Protein AF-A0A0D6ZYB1-F1 (afdb_monomer_lite)

Foldseek 3Di:
DVVCVVVQWQFLDDPDGPDTDHVVLLVVVVVCCVPPVDDPVNSVCVVCVVPPVPDPDPHVSVSSNVVVVLVVLCVVLVVPDDVVDPVPQDPPSSPDPDPPQDDPPPNDDPPLVVDPVSVVSVVVN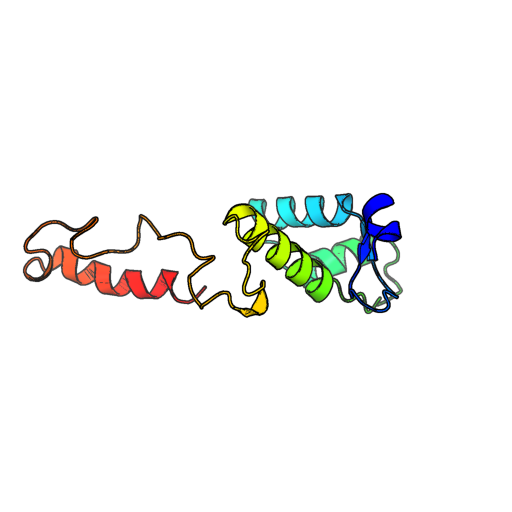VVVVVD

InterPro domains:
  IPR041457 CxC2-like cysteine cluster, KDZ transposase-associated [PF18803] (2-53)

Organism: NCBI:txid1128425

Sequence (131 aa):
FQQLLRAQLWPATSTQPSTAATFSLLHHFDILTSETSVSISGFHCALEQLTDNRLLSDIPLLRIVRQRQWVILCKRFGRRHIEAGLENIQPGELAVECIFCPQPSKNMPDGWEENAYMCAYNYVAECCIQL

Secondary structure (DSSP, 8-state):
-HHHHHTTEEES-SSS-S-EEEHHHHHHHHHHHHHH---HHHHHHHHHHHH-TT------HHHHHHHHHHHHHHHHTTGGG-TT-GGGPPTTTTPPPPSSS--TTTTS-TTGGG-HHHHTTHHHHHHHH--

Structure (mmCIF, N/CA/C/O backbone):
data_AF-A0A0D6ZYB1-F1
#
_entry.id   AF-A0A0D6ZYB1-F1
#
loop_
_atom_site.group_PDB
_atom_site.id
_atom_site.type_symbol
_atom_site.label_atom_id
_atom_site.label_alt_id
_atom_site.label_comp_id
_atom_site.label_asym_id
_atom_site.label_entity_id
_atom_site.label_seq_id
_atom_site.pdbx_PDB_ins_code
_atom_site.Cartn_x
_atom_site.Cartn_y
_atom_site.Cartn_z
_atom_site.occupancy
_atom_site.B_iso_or_equiv
_atom_site.auth_seq_id
_atom_site.auth_comp_id
_atom_site.auth_asym_id
_atom_site.auth_atom_id
_atom_site.pdbx_PDB_model_num
ATOM 1 N N . PHE A 1 1 ? 4.190 5.530 -20.090 1.00 77.00 1 PHE A N 1
ATOM 2 C CA . PHE A 1 1 ? 3.195 5.177 -19.048 1.00 77.00 1 PHE A CA 1
ATOM 3 C C . PHE A 1 1 ? 1.875 4.633 -19.617 1.00 77.00 1 PHE A C 1
ATOM 5 O O . PHE A 1 1 ? 1.516 3.514 -19.280 1.00 77.00 1 PHE A O 1
ATOM 12 N N . GLN A 1 2 ? 1.162 5.350 -20.502 1.00 85.56 2 GLN A N 1
ATOM 13 C CA . GLN A 1 2 ? -0.165 4.919 -20.997 1.00 85.56 2 GLN A CA 1
ATOM 14 C C . GLN A 1 2 ? -0.182 3.532 -21.670 1.00 85.56 2 GLN A C 1
ATOM 16 O O . GLN A 1 2 ? -1.115 2.764 -21.457 1.00 85.56 2 GLN A O 1
ATOM 21 N N . GLN A 1 3 ? 0.852 3.194 -22.448 1.00 90.75 3 GLN A N 1
ATOM 22 C CA . GLN A 1 3 ? 0.974 1.876 -23.086 1.00 90.75 3 GLN A CA 1
ATOM 23 C C . GLN A 1 3 ? 1.066 0.730 -22.062 1.00 90.75 3 GLN A C 1
ATOM 25 O O . GLN A 1 3 ? 0.429 -0.297 -22.257 1.00 90.75 3 GLN A O 1
ATOM 30 N N . LEU A 1 4 ? 1.775 0.928 -20.943 1.00 92.88 4 LEU A N 1
ATOM 31 C CA . LEU A 1 4 ? 1.895 -0.076 -19.878 1.00 92.88 4 LEU A CA 1
ATOM 32 C C . LEU A 1 4 ? 0.555 -0.321 -19.185 1.00 92.88 4 LEU A C 1
ATOM 34 O O . LEU A 1 4 ? 0.146 -1.467 -19.038 1.00 92.88 4 LEU A O 1
ATOM 38 N N . LEU A 1 5 ? -0.179 0.745 -18.849 1.00 91.75 5 LEU A N 1
ATOM 39 C CA . LEU A 1 5 ? -1.506 0.595 -18.248 1.00 91.75 5 LEU A CA 1
ATOM 40 C C . LEU A 1 5 ? -2.481 -0.139 -19.177 1.00 91.75 5 LEU A C 1
ATOM 42 O O . LEU A 1 5 ? -3.248 -0.978 -18.714 1.00 91.75 5 LEU A O 1
ATOM 46 N N . ARG A 1 6 ? -2.436 0.137 -20.489 1.00 94.00 6 ARG A N 1
ATOM 47 C CA . ARG A 1 6 ? -3.235 -0.604 -21.482 1.00 94.00 6 ARG A CA 1
ATOM 48 C C . ARG A 1 6 ? -2.856 -2.085 -21.532 1.00 94.00 6 ARG A C 1
ATOM 50 O O . ARG A 1 6 ? -3.735 -2.919 -21.705 1.00 94.00 6 ARG A O 1
ATOM 57 N N . ALA A 1 7 ? -1.581 -2.399 -21.325 1.00 95.50 7 ALA A N 1
ATOM 58 C CA . ALA A 1 7 ? -1.063 -3.761 -21.234 1.00 95.50 7 ALA A CA 1
ATOM 59 C C . ALA A 1 7 ? -1.236 -4.408 -19.842 1.00 95.50 7 ALA A C 1
ATOM 61 O O . ALA A 1 7 ? -0.635 -5.446 -19.588 1.00 95.50 7 ALA A O 1
ATOM 62 N N . GLN A 1 8 ? -2.028 -3.822 -18.933 1.00 95.62 8 GLN A N 1
ATOM 63 C CA . GLN A 1 8 ? -2.212 -4.326 -17.561 1.00 95.62 8 GLN A CA 1
ATOM 64 C C . GLN A 1 8 ? -0.893 -4.432 -16.772 1.00 95.62 8 GLN A C 1
ATOM 66 O O . GLN A 1 8 ? -0.695 -5.345 -15.963 1.00 95.62 8 GLN A O 1
ATOM 71 N N . LEU A 1 9 ? -0.006 -3.454 -16.971 1.00 94.81 9 LEU A N 1
ATOM 72 C CA . LEU A 1 9 ? 1.248 -3.281 -16.242 1.00 94.81 9 LEU A CA 1
ATOM 73 C C . LEU A 1 9 ? 1.248 -1.948 -15.489 1.00 94.81 9 LEU A C 1
ATOM 75 O O . LEU A 1 9 ? 1.079 -0.878 -16.076 1.00 94.81 9 LEU A O 1
ATOM 79 N N . TRP A 1 10 ? 1.467 -2.012 -14.180 1.00 94.81 10 TRP A N 1
ATOM 80 C CA . TRP A 1 10 ? 1.665 -0.862 -13.312 1.00 94.81 10 TRP A CA 1
ATOM 81 C C . TRP A 1 10 ? 3.164 -0.565 -13.174 1.00 94.81 10 TRP A C 1
ATOM 83 O O . TRP A 1 10 ? 3.901 -1.383 -12.620 1.00 94.81 10 TRP A O 1
ATOM 93 N N . PRO A 1 11 ? 3.653 0.577 -13.670 1.00 94.12 11 PRO A N 1
ATOM 94 C CA . PRO A 1 11 ? 5.077 0.877 -13.632 1.00 94.12 11 PRO A CA 1
ATOM 95 C C . PRO A 1 11 ? 5.546 1.374 -12.266 1.00 94.12 11 PRO A C 1
ATOM 97 O O . PRO A 1 11 ? 4.769 1.931 -11.500 1.00 94.12 11 PRO A O 1
ATOM 100 N N . ALA A 1 12 ? 6.845 1.234 -12.003 1.00 91.94 12 ALA A N 1
ATOM 101 C CA . ALA A 1 12 ? 7.494 1.760 -10.802 1.00 91.94 12 ALA A CA 1
ATOM 102 C C . ALA A 1 12 ? 7.698 3.285 -10.819 1.00 91.94 12 ALA A C 1
ATOM 104 O O . ALA A 1 12 ? 7.846 3.899 -9.763 1.00 91.94 12 ALA A O 1
ATOM 105 N N . THR A 1 13 ? 7.751 3.896 -12.005 1.00 89.19 13 THR A N 1
ATOM 106 C CA . THR A 1 13 ? 7.935 5.341 -12.206 1.00 89.19 13 THR A CA 1
ATOM 107 C C . THR A 1 13 ? 7.036 5.842 -13.340 1.00 89.19 13 THR A C 1
ATOM 109 O O . THR A 1 13 ? 6.634 5.089 -14.229 1.00 89.19 13 THR A O 1
ATOM 112 N N . SER A 1 14 ? 6.676 7.127 -13.313 1.00 81.44 14 SER A N 1
ATOM 113 C CA . SER A 1 14 ? 5.793 7.739 -14.320 1.00 81.44 14 SER A CA 1
ATOM 114 C C . SER A 1 14 ? 6.537 8.239 -15.565 1.00 81.44 14 SER A C 1
ATOM 116 O O . SER A 1 14 ? 5.985 8.165 -16.664 1.00 81.44 14 SER A O 1
ATOM 118 N N . THR A 1 15 ? 7.772 8.723 -15.407 1.00 83.12 15 THR A N 1
ATOM 119 C CA . THR A 1 15 ? 8.559 9.395 -16.457 1.00 83.12 15 THR A CA 1
ATOM 120 C C . THR A 1 15 ? 9.285 8.417 -17.380 1.00 83.12 15 THR A C 1
ATOM 122 O O . THR A 1 15 ? 9.100 8.471 -18.592 1.00 83.12 15 THR A O 1
ATOM 125 N N . GLN A 1 16 ? 10.058 7.484 -16.820 1.00 83.62 16 GLN A N 1
ATOM 126 C CA . GLN A 1 16 ? 10.813 6.481 -17.575 1.00 83.62 16 GLN A CA 1
ATOM 127 C C . GLN A 1 16 ? 10.801 5.138 -16.827 1.00 83.62 16 GLN A C 1
ATOM 129 O O . GLN A 1 16 ? 11.677 4.877 -16.000 1.00 83.62 16 GLN A O 1
ATOM 134 N N . PRO A 1 17 ? 9.776 4.301 -17.054 1.00 82.62 17 PRO A N 1
ATOM 135 C CA . PRO A 1 17 ? 9.636 3.039 -16.341 1.00 82.62 17 PRO A CA 1
ATOM 136 C C . PRO A 1 17 ? 10.582 1.973 -16.894 1.00 82.62 17 PRO A C 1
ATOM 138 O O . PRO A 1 17 ? 10.401 1.505 -18.014 1.00 82.62 17 PRO A O 1
ATOM 141 N N . SER A 1 18 ? 11.564 1.565 -16.089 1.00 86.75 18 SER A N 1
ATOM 142 C CA . SER A 1 18 ? 12.408 0.384 -16.332 1.00 86.75 18 SER A CA 1
ATOM 143 C C . SER A 1 18 ? 11.795 -0.907 -15.778 1.00 86.75 18 SER A C 1
ATOM 145 O O . SER A 1 18 ? 12.078 -1.989 -16.281 1.00 86.75 18 SER A O 1
ATOM 147 N N . THR A 1 19 ? 10.926 -0.790 -14.772 1.00 89.88 19 THR A N 1
ATOM 148 C CA . THR A 1 19 ? 10.279 -1.914 -14.083 1.00 89.88 19 THR A CA 1
ATOM 149 C C . THR A 1 19 ? 8.774 -1.675 -13.990 1.00 89.88 19 THR A C 1
ATOM 151 O O . THR A 1 19 ? 8.324 -0.549 -13.749 1.00 89.88 19 THR A O 1
ATOM 154 N N . ALA A 1 20 ? 7.985 -2.737 -14.139 1.00 92.88 20 ALA A N 1
ATOM 155 C CA . ALA A 1 20 ? 6.548 -2.734 -13.907 1.00 92.88 20 ALA A CA 1
ATOM 156 C C . ALA A 1 20 ? 6.088 -4.064 -13.294 1.00 92.88 20 ALA A C 1
ATOM 158 O O . ALA A 1 20 ? 6.718 -5.096 -13.508 1.00 92.88 20 ALA A O 1
ATOM 159 N N . ALA A 1 21 ? 4.976 -4.034 -12.565 1.00 94.19 21 ALA A N 1
ATOM 160 C CA . ALA A 1 21 ? 4.287 -5.220 -12.064 1.00 94.19 21 ALA A CA 1
ATOM 161 C C . ALA A 1 21 ? 2.950 -5.397 -12.786 1.00 94.19 21 ALA A C 1
ATOM 163 O O . ALA A 1 21 ? 2.309 -4.418 -13.168 1.00 94.19 21 ALA A O 1
ATOM 164 N N . THR A 1 22 ? 2.488 -6.632 -12.948 1.00 95.62 22 THR A N 1
ATOM 165 C CA . THR A 1 22 ? 1.149 -6.877 -13.496 1.00 95.62 22 THR A CA 1
ATOM 166 C C . THR A 1 22 ? 0.073 -6.484 -12.487 1.00 95.62 22 THR A C 1
ATOM 168 O O . THR A 1 22 ? 0.261 -6.572 -11.272 1.00 95.62 22 THR A O 1
ATOM 171 N N . PHE A 1 23 ? -1.100 -6.087 -12.981 1.00 95.81 23 PHE A N 1
ATOM 172 C CA . PHE A 1 23 ? -2.248 -5.816 -12.110 1.00 95.81 23 PHE A CA 1
ATOM 173 C C . PHE A 1 23 ? -2.660 -7.061 -11.316 1.00 95.81 23 PHE A C 1
ATOM 175 O O . PHE A 1 23 ? -3.050 -6.938 -10.158 1.00 95.81 23 PHE A O 1
ATOM 182 N N . SER A 1 24 ? -2.518 -8.251 -11.912 1.00 96.62 24 SER A N 1
ATOM 183 C CA . SER A 1 24 ? -2.793 -9.525 -11.243 1.00 96.62 24 SER A CA 1
ATOM 184 C C . SER A 1 24 ? -1.876 -9.755 -10.042 1.00 96.62 24 SER A C 1
ATOM 186 O O . SER A 1 24 ? -2.357 -10.161 -8.989 1.00 96.62 24 SER A O 1
ATOM 188 N N . LEU A 1 25 ? -0.575 -9.462 -10.170 1.00 94.88 25 LEU A N 1
ATOM 189 C CA . LEU A 1 25 ? 0.370 -9.589 -9.061 1.00 94.88 25 LEU A CA 1
ATOM 190 C C . LEU A 1 25 ? -0.002 -8.651 -7.908 1.00 94.88 25 LEU A C 1
ATOM 192 O O . LEU A 1 25 ? -0.030 -9.062 -6.753 1.00 94.88 25 LEU A O 1
ATOM 196 N N . LEU A 1 26 ? -0.327 -7.396 -8.232 1.00 95.62 26 LEU A N 1
ATOM 197 C CA . LEU A 1 26 ? -0.702 -6.394 -7.232 1.00 95.62 26 LEU A CA 1
ATOM 198 C C . LEU A 1 26 ? -2.032 -6.728 -6.556 1.00 95.62 26 LEU A C 1
ATOM 200 O O . LEU A 1 26 ? -2.172 -6.515 -5.360 1.00 95.62 26 LEU A O 1
ATOM 204 N N . HIS A 1 27 ? -2.992 -7.282 -7.295 1.00 95.19 27 HIS A N 1
ATOM 205 C CA . HIS A 1 27 ? -4.245 -7.759 -6.719 1.00 95.19 27 HIS A CA 1
ATOM 206 C C . HIS A 1 27 ? -4.031 -8.947 -5.775 1.00 95.19 27 HIS A C 1
ATOM 208 O O . HIS A 1 27 ? -4.625 -8.989 -4.701 1.00 95.19 27 HIS A O 1
ATOM 214 N N . HIS A 1 28 ? -3.156 -9.884 -6.148 1.00 95.12 28 HIS A N 1
ATOM 215 C CA . HIS A 1 28 ? -2.804 -11.011 -5.292 1.00 95.12 28 HIS A CA 1
ATOM 216 C C . HIS A 1 28 ? -2.130 -10.544 -3.995 1.00 95.12 28 HIS A C 1
ATOM 218 O O . HIS A 1 28 ? -2.498 -10.998 -2.915 1.00 95.12 28 HIS A O 1
ATOM 224 N N . PHE A 1 29 ? -1.214 -9.577 -4.098 1.00 94.50 29 PHE A N 1
ATOM 225 C CA . PHE A 1 29 ? -0.618 -8.924 -2.936 1.00 94.50 29 PHE A CA 1
ATOM 226 C C . PHE A 1 29 ? -1.676 -8.250 -2.047 1.00 94.50 29 PHE A C 1
ATOM 228 O O . PHE A 1 29 ? -1.685 -8.492 -0.844 1.00 94.50 29 PHE A O 1
ATOM 235 N N . ASP A 1 30 ? -2.602 -7.471 -2.625 1.00 93.44 30 ASP A N 1
ATOM 236 C CA . ASP A 1 30 ? -3.671 -6.804 -1.864 1.00 93.44 30 ASP A CA 1
ATOM 237 C C . ASP A 1 30 ? -4.508 -7.812 -1.048 1.00 93.44 30 ASP A C 1
ATOM 239 O O . ASP A 1 30 ? -4.784 -7.571 0.126 1.00 93.44 30 ASP A O 1
ATOM 243 N N . ILE A 1 31 ? -4.895 -8.943 -1.656 1.00 94.38 31 ILE A N 1
ATOM 244 C CA . ILE A 1 31 ? -5.666 -10.001 -0.982 1.00 94.38 31 ILE A CA 1
ATOM 245 C C . ILE A 1 31 ? -4.845 -10.618 0.152 1.00 94.38 31 ILE A C 1
ATOM 247 O O . ILE A 1 31 ? -5.322 -10.704 1.279 1.00 94.38 31 ILE A O 1
ATOM 251 N N . LEU A 1 32 ? -3.603 -11.026 -0.114 1.00 94.31 32 LEU A N 1
ATOM 252 C CA . LEU A 1 32 ? -2.774 -11.683 0.896 1.00 94.31 32 LEU A CA 1
ATOM 253 C C . LEU A 1 32 ? -2.480 -10.773 2.087 1.00 94.31 32 LEU A C 1
ATOM 255 O O . LEU A 1 32 ? -2.569 -11.216 3.231 1.00 94.31 32 LEU A O 1
ATOM 259 N N . THR A 1 33 ? -2.159 -9.503 1.847 1.00 92.31 33 THR A N 1
ATOM 260 C CA . THR A 1 33 ? -1.934 -8.553 2.938 1.00 92.31 33 THR A CA 1
ATOM 261 C C . THR A 1 33 ? -3.211 -8.314 3.743 1.00 92.31 33 THR A C 1
ATOM 263 O O . THR A 1 33 ? -3.117 -8.174 4.958 1.00 92.31 33 THR A O 1
ATOM 266 N N . SER A 1 34 ? -4.389 -8.332 3.108 1.00 90.38 34 SER A N 1
ATOM 267 C CA . SER A 1 34 ? -5.680 -8.201 3.799 1.00 90.38 34 SER A CA 1
ATOM 268 C C . SER A 1 34 ? -6.030 -9.419 4.659 1.00 90.38 34 SER A C 1
ATOM 270 O O . SER A 1 34 ? -6.525 -9.253 5.767 1.00 90.38 34 SER A O 1
ATOM 272 N N . GLU A 1 35 ? -5.783 -10.635 4.168 1.00 95.12 35 GLU A N 1
ATOM 273 C CA . GLU A 1 35 ? -6.206 -11.870 4.848 1.00 95.12 35 GLU A CA 1
ATOM 274 C C . GLU A 1 35 ? -5.180 -12.386 5.866 1.00 95.12 35 GLU A C 1
ATOM 276 O O . GLU A 1 35 ? -5.536 -13.029 6.850 1.00 95.12 35 GLU A O 1
ATOM 281 N N . THR A 1 36 ? -3.889 -12.143 5.628 1.00 92.31 36 THR A N 1
ATOM 282 C CA . THR A 1 36 ? -2.796 -12.809 6.366 1.00 92.31 36 THR A CA 1
ATOM 283 C C . THR A 1 36 ? -1.735 -11.858 6.913 1.00 92.31 36 THR A C 1
ATOM 285 O O . THR A 1 36 ? -0.770 -12.314 7.524 1.00 92.31 36 THR A O 1
ATOM 288 N N . SER A 1 37 ? -1.880 -10.543 6.709 1.00 89.06 37 SER A N 1
ATOM 289 C CA . SER A 1 37 ? -0.913 -9.528 7.160 1.00 89.06 37 SER A CA 1
ATOM 290 C C . SER A 1 37 ? 0.519 -9.761 6.650 1.00 89.06 37 SER A C 1
ATOM 292 O O . SER A 1 37 ? 1.500 -9.450 7.328 1.00 89.06 37 SER A O 1
ATOM 294 N N . VAL A 1 38 ? 0.663 -10.308 5.437 1.00 92.88 38 VAL A N 1
ATOM 295 C CA . VAL A 1 38 ? 1.971 -10.548 4.810 1.00 92.88 38 VAL A CA 1
ATOM 296 C C . VAL A 1 38 ? 2.690 -9.227 4.533 1.00 92.88 38 VAL A C 1
ATOM 298 O O . VAL A 1 38 ? 2.139 -8.306 3.922 1.00 92.88 38 VAL A O 1
ATOM 301 N N . SER A 1 39 ? 3.958 -9.161 4.945 1.00 92.06 39 SER A N 1
ATOM 302 C CA . SER A 1 39 ? 4.843 -8.038 4.649 1.00 92.06 39 SER A CA 1
ATOM 303 C C . SER A 1 39 ? 5.278 -8.039 3.181 1.00 92.06 39 SER A C 1
ATOM 305 O O . SER A 1 39 ? 5.387 -9.082 2.535 1.00 92.06 39 SER A O 1
ATOM 307 N N . ILE A 1 40 ? 5.603 -6.859 2.650 1.00 90.94 40 ILE A N 1
ATOM 308 C CA . ILE A 1 40 ? 6.096 -6.720 1.269 1.00 90.94 40 ILE A CA 1
ATOM 309 C C . ILE A 1 40 ? 7.383 -7.523 1.051 1.00 90.94 40 ILE A C 1
ATOM 311 O O . ILE A 1 40 ? 7.544 -8.128 -0.004 1.00 90.94 40 ILE A O 1
ATOM 315 N N . SER A 1 41 ? 8.279 -7.561 2.042 1.00 90.12 41 SER A N 1
ATOM 316 C CA . SER A 1 41 ? 9.510 -8.355 1.972 1.00 90.12 41 SER A CA 1
ATOM 317 C C . SER A 1 41 ? 9.227 -9.857 1.961 1.00 90.12 41 SER A C 1
ATOM 319 O O . SER A 1 41 ? 9.827 -10.576 1.168 1.00 90.12 41 SER A O 1
ATOM 321 N N . GLY A 1 42 ? 8.285 -10.329 2.783 1.00 91.44 42 GLY A N 1
ATOM 322 C CA . GLY A 1 42 ? 7.862 -11.729 2.790 1.00 91.44 42 GLY A CA 1
ATOM 323 C C . GLY A 1 42 ? 7.236 -12.141 1.459 1.00 91.44 42 GLY A C 1
ATOM 324 O O . GLY A 1 42 ? 7.596 -13.174 0.900 1.00 91.44 42 GLY A O 1
ATOM 325 N N . PHE A 1 43 ? 6.367 -11.293 0.903 1.00 92.06 43 PHE A N 1
ATOM 326 C CA . PHE A 1 43 ? 5.782 -11.520 -0.416 1.00 92.06 43 PHE A CA 1
ATOM 327 C C . PHE A 1 43 ? 6.840 -11.524 -1.526 1.00 92.06 43 PHE A C 1
ATOM 329 O O . PHE A 1 43 ? 6.826 -12.405 -2.378 1.00 92.06 43 PHE A O 1
ATOM 336 N N . HIS A 1 44 ? 7.791 -10.586 -1.495 1.00 90.06 44 HIS A N 1
ATOM 337 C CA . HIS A 1 44 ? 8.902 -10.551 -2.447 1.00 90.06 44 HIS A CA 1
ATOM 338 C C . HIS A 1 44 ? 9.742 -11.832 -2.398 1.00 90.06 44 HIS A C 1
ATOM 340 O O . HIS A 1 44 ? 9.983 -12.442 -3.433 1.00 90.06 44 HIS A O 1
ATOM 346 N N . CYS A 1 45 ? 10.110 -12.285 -1.197 1.00 88.81 45 CYS A N 1
ATOM 347 C CA . CYS A 1 45 ? 10.870 -13.520 -1.013 1.00 88.81 45 CYS A CA 1
ATOM 348 C C . CYS A 1 45 ? 10.107 -14.749 -1.537 1.00 88.81 45 CYS A C 1
ATOM 350 O O . CYS A 1 45 ? 10.701 -15.637 -2.143 1.00 88.81 45 CYS A O 1
ATOM 352 N N . ALA A 1 46 ? 8.782 -14.795 -1.358 1.00 90.69 46 ALA A N 1
ATOM 353 C CA . ALA A 1 46 ? 7.954 -15.857 -1.927 1.00 90.69 46 ALA A CA 1
ATOM 354 C C . ALA A 1 46 ? 7.957 -15.831 -3.466 1.00 90.69 46 ALA A C 1
ATOM 356 O O . ALA A 1 46 ? 8.008 -16.885 -4.096 1.00 90.69 46 ALA A O 1
ATOM 357 N N . LEU A 1 47 ? 7.943 -14.646 -4.087 1.00 90.31 47 LEU A N 1
ATOM 358 C CA . LEU A 1 47 ? 8.059 -14.522 -5.544 1.00 90.31 47 LEU A CA 1
ATOM 359 C C . LEU A 1 47 ? 9.427 -14.973 -6.056 1.00 90.31 47 LEU A C 1
ATOM 361 O O . LEU A 1 47 ? 9.479 -15.686 -7.056 1.00 90.31 47 LEU A O 1
ATOM 365 N N . GLU A 1 48 ? 10.513 -14.599 -5.378 1.00 88.38 48 GLU A N 1
ATOM 366 C CA . GLU A 1 48 ? 11.865 -15.087 -5.689 1.00 88.38 48 GLU A CA 1
ATOM 367 C C . GLU A 1 48 ? 11.914 -16.618 -5.613 1.00 88.38 48 GLU A C 1
ATOM 369 O O . GLU A 1 48 ? 12.377 -17.269 -6.548 1.00 88.38 48 GLU A O 1
ATOM 374 N N . GLN A 1 49 ? 11.309 -17.209 -4.577 1.00 87.75 49 GLN A N 1
ATOM 375 C CA . GLN A 1 49 ? 11.211 -18.664 -4.435 1.00 87.75 49 GLN A CA 1
ATOM 376 C C . GLN A 1 49 ? 10.425 -19.364 -5.544 1.00 87.75 49 GLN A C 1
ATOM 378 O O . GLN A 1 49 ? 10.789 -20.473 -5.938 1.00 87.75 49 GLN A O 1
ATOM 383 N N . LEU A 1 50 ? 9.365 -18.733 -6.047 1.00 88.50 50 LEU A N 1
ATOM 384 C CA . LEU A 1 50 ? 8.534 -19.273 -7.123 1.00 88.50 50 LEU A CA 1
ATOM 385 C C . LEU A 1 50 ? 9.152 -19.101 -8.517 1.00 88.50 50 LEU A C 1
ATOM 387 O O . LEU A 1 50 ? 8.767 -19.822 -9.436 1.00 88.50 50 LEU A O 1
ATOM 391 N N . THR A 1 51 ? 10.059 -18.139 -8.694 1.00 84.62 51 THR A N 1
ATOM 392 C CA . THR A 1 51 ? 10.618 -17.777 -10.006 1.00 84.62 51 THR A CA 1
ATOM 393 C C . THR A 1 51 ? 12.029 -18.317 -10.190 1.00 84.62 51 THR A C 1
ATOM 395 O O . THR A 1 51 ? 12.240 -19.197 -11.023 1.00 84.62 51 THR A O 1
ATOM 398 N N . ASP A 1 52 ? 12.983 -17.815 -9.411 1.00 76.88 52 ASP A N 1
ATOM 399 C CA . ASP A 1 52 ? 14.360 -18.293 -9.366 1.00 76.88 52 ASP A CA 1
ATOM 400 C C . ASP A 1 52 ? 15.017 -17.891 -8.037 1.00 76.88 52 ASP A C 1
ATOM 402 O O . ASP A 1 52 ? 15.380 -16.737 -7.811 1.00 76.88 52 ASP A O 1
ATOM 406 N N . ASN A 1 53 ? 15.237 -18.886 -7.178 1.00 70.94 53 ASN A N 1
ATOM 407 C CA . ASN A 1 53 ? 15.855 -18.744 -5.858 1.00 70.94 53 ASN A CA 1
ATOM 408 C C . ASN A 1 53 ? 17.308 -18.240 -5.867 1.00 70.94 53 ASN A C 1
ATOM 410 O O . ASN A 1 53 ? 17.900 -18.048 -4.805 1.00 70.94 53 ASN A O 1
ATOM 414 N N . ARG A 1 54 ? 17.933 -18.109 -7.040 1.00 66.88 54 ARG A N 1
ATOM 415 C CA . ARG A 1 54 ? 19.356 -17.764 -7.166 1.00 66.88 54 ARG A CA 1
ATOM 416 C C . ARG A 1 54 ? 19.602 -16.276 -7.373 1.00 66.88 54 ARG A C 1
ATOM 418 O O . ARG A 1 54 ? 20.740 -15.836 -7.216 1.00 66.88 54 ARG A O 1
ATOM 425 N N . LEU A 1 55 ? 18.573 -15.513 -7.738 1.00 60.12 55 LEU A N 1
ATOM 426 C CA . LEU A 1 55 ? 18.698 -14.104 -8.083 1.00 60.12 55 LEU A CA 1
ATOM 427 C C . LEU A 1 55 ? 17.988 -13.245 -7.040 1.00 60.12 55 LEU A C 1
ATOM 429 O O . LEU A 1 55 ? 16.766 -13.236 -6.961 1.00 60.12 55 LEU A O 1
ATOM 433 N N . LEU A 1 56 ? 18.778 -12.474 -6.290 1.00 63.56 56 LEU A N 1
ATOM 434 C CA . LEU A 1 56 ? 18.268 -11.320 -5.557 1.00 63.56 56 LEU A CA 1
ATOM 435 C C . LEU A 1 56 ? 17.940 -10.244 -6.586 1.00 63.56 56 LEU A C 1
ATOM 437 O O . LEU A 1 56 ? 18.831 -9.561 -7.099 1.00 63.56 56 LEU A O 1
ATOM 441 N N . SER A 1 57 ? 16.667 -10.140 -6.945 1.00 67.56 57 SER A N 1
ATOM 442 C CA . SER A 1 57 ? 16.223 -9.100 -7.864 1.00 67.56 57 SER A CA 1
ATOM 443 C C . SER A 1 57 ? 15.881 -7.844 -7.065 1.00 67.56 57 SER A C 1
ATOM 445 O O . SER A 1 57 ? 14.993 -7.869 -6.219 1.00 67.56 57 SER A O 1
ATOM 447 N N . ASP A 1 58 ? 16.578 -6.731 -7.317 1.00 73.94 58 ASP A N 1
ATOM 448 C CA . ASP A 1 58 ? 16.247 -5.426 -6.721 1.00 73.94 58 ASP A CA 1
ATOM 449 C C . ASP A 1 58 ? 15.025 -4.825 -7.433 1.00 73.94 58 ASP A C 1
ATOM 451 O O . ASP A 1 58 ? 15.103 -3.871 -8.214 1.00 73.94 58 ASP A O 1
ATOM 455 N N . ILE A 1 59 ? 13.872 -5.470 -7.253 1.00 81.44 59 ILE A N 1
ATOM 456 C CA . ILE A 1 59 ? 12.608 -4.988 -7.789 1.00 81.44 59 ILE A CA 1
ATOM 457 C C . ILE A 1 59 ? 12.077 -3.935 -6.812 1.00 81.44 59 ILE A C 1
ATOM 459 O O . ILE A 1 59 ? 11.826 -4.247 -5.646 1.00 81.44 59 ILE A O 1
ATOM 463 N N . PRO A 1 60 ? 11.789 -2.699 -7.265 1.00 88.25 60 PRO A N 1
ATOM 464 C CA . PRO A 1 60 ? 11.212 -1.649 -6.428 1.00 88.25 60 PRO A CA 1
ATOM 465 C C . PRO A 1 60 ? 9.717 -1.902 -6.125 1.00 88.25 60 PRO A C 1
ATOM 467 O O . PRO A 1 60 ? 8.872 -1.022 -6.312 1.00 88.25 60 PRO A O 1
ATOM 470 N N . LEU A 1 61 ? 9.361 -3.101 -5.651 1.00 90.50 61 LEU A N 1
ATOM 471 C CA . LEU A 1 61 ? 7.991 -3.551 -5.403 1.00 90.50 61 LEU A CA 1
ATOM 472 C C . LEU A 1 61 ? 7.280 -2.663 -4.378 1.00 90.50 61 LEU A C 1
ATOM 474 O O . LEU A 1 61 ? 6.140 -2.264 -4.598 1.00 90.50 61 LEU A O 1
ATOM 478 N N . LEU A 1 62 ? 7.979 -2.263 -3.311 1.00 91.12 62 LEU A N 1
ATOM 479 C CA . LEU A 1 62 ? 7.459 -1.318 -2.318 1.00 91.12 62 LEU A CA 1
ATOM 480 C C . LEU A 1 62 ? 7.022 0.005 -2.963 1.00 91.12 62 LEU A C 1
ATOM 482 O O . LEU A 1 62 ? 5.963 0.538 -2.634 1.00 91.12 62 LEU A O 1
ATOM 486 N N . ARG A 1 63 ? 7.818 0.532 -3.901 1.00 92.50 63 ARG A N 1
ATOM 487 C CA . ARG A 1 63 ? 7.489 1.770 -4.621 1.00 92.50 63 ARG A CA 1
ATOM 488 C C . ARG A 1 63 ? 6.258 1.575 -5.503 1.00 92.50 63 ARG A C 1
ATOM 490 O O . ARG A 1 63 ? 5.365 2.416 -5.459 1.00 92.50 63 ARG A O 1
ATOM 497 N N . ILE A 1 64 ? 6.196 0.474 -6.256 1.00 94.06 64 ILE A N 1
ATOM 498 C CA . ILE A 1 64 ? 5.052 0.132 -7.119 1.00 94.06 64 ILE A CA 1
ATOM 499 C C . ILE A 1 64 ? 3.763 0.057 -6.288 1.00 94.06 64 ILE A C 1
ATOM 501 O O . ILE A 1 64 ? 2.767 0.700 -6.627 1.00 94.06 64 ILE A O 1
ATOM 505 N N . VAL A 1 65 ? 3.794 -0.686 -5.177 1.00 93.88 65 VAL A N 1
ATOM 506 C CA . VAL A 1 65 ? 2.654 -0.858 -4.265 1.00 93.88 65 VAL A CA 1
ATOM 507 C C . VAL A 1 65 ? 2.218 0.485 -3.684 1.00 93.88 65 VAL A C 1
ATOM 509 O O . VAL A 1 65 ? 1.049 0.840 -3.819 1.00 93.88 65 VAL A O 1
ATOM 512 N N . ARG A 1 66 ? 3.143 1.275 -3.118 1.00 92.00 66 ARG A N 1
ATOM 513 C CA . ARG A 1 66 ? 2.829 2.593 -2.537 1.00 92.00 66 ARG A CA 1
ATOM 514 C C . ARG A 1 66 ? 2.228 3.548 -3.563 1.00 92.00 66 ARG A C 1
ATOM 516 O O . ARG A 1 66 ? 1.220 4.193 -3.288 1.00 92.00 66 ARG A O 1
ATOM 523 N N . GLN A 1 67 ? 2.805 3.611 -4.763 1.00 92.19 67 GLN A N 1
ATOM 524 C CA . GLN A 1 67 ? 2.290 4.459 -5.836 1.00 92.19 67 GLN A CA 1
ATOM 525 C C . GLN A 1 67 ? 0.869 4.048 -6.242 1.00 92.19 67 GLN A C 1
ATOM 527 O O . GLN A 1 67 ? 0.010 4.907 -6.441 1.00 92.19 67 GLN A O 1
ATOM 532 N N . ARG A 1 68 ? 0.600 2.742 -6.354 1.00 92.38 68 ARG A N 1
ATOM 533 C CA . ARG A 1 68 ? -0.740 2.239 -6.674 1.00 92.38 68 ARG A CA 1
ATOM 534 C C . ARG A 1 68 ? -1.739 2.517 -5.559 1.00 92.38 68 ARG A C 1
ATOM 536 O O . ARG A 1 68 ? -2.834 2.995 -5.849 1.00 92.38 68 ARG A O 1
ATOM 543 N N . GLN A 1 69 ? -1.371 2.247 -4.310 1.00 91.69 69 GLN A N 1
ATOM 544 C CA . GLN A 1 69 ? -2.219 2.496 -3.144 1.00 91.69 69 GLN A CA 1
ATOM 545 C C . GLN A 1 69 ? -2.608 3.972 -3.049 1.00 91.69 69 GLN A C 1
ATOM 547 O O . GLN A 1 69 ? -3.789 4.268 -2.896 1.00 91.69 69 GLN A O 1
ATOM 552 N N . TRP A 1 70 ? -1.658 4.887 -3.261 1.00 90.44 70 TRP A N 1
ATOM 553 C CA . TRP A 1 70 ? -1.929 6.324 -3.330 1.00 90.44 70 TRP A CA 1
ATOM 554 C C . TRP A 1 70 ? -3.004 6.668 -4.371 1.00 90.44 70 TRP A C 1
ATOM 556 O O . TRP A 1 70 ? -4.008 7.300 -4.052 1.00 90.44 70 TRP A O 1
ATOM 566 N N . VAL A 1 71 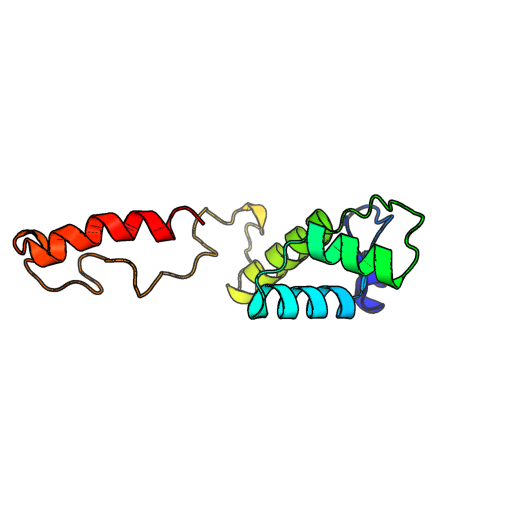? -2.857 6.189 -5.612 1.00 90.75 71 VAL A N 1
ATOM 567 C CA . VAL A 1 71 ? -3.834 6.461 -6.683 1.00 90.75 71 VAL A CA 1
ATOM 568 C C . VAL A 1 71 ? -5.208 5.855 -6.371 1.00 90.75 71 VAL A C 1
ATOM 570 O O . VAL A 1 71 ? -6.238 6.471 -6.661 1.00 90.75 71 VAL A O 1
ATOM 573 N N . ILE A 1 72 ? -5.249 4.662 -5.770 1.00 91.31 72 ILE A N 1
ATOM 574 C CA . ILE A 1 72 ? -6.501 4.019 -5.351 1.00 91.31 72 ILE A CA 1
ATOM 575 C C . ILE A 1 72 ? -7.180 4.815 -4.234 1.00 91.31 72 ILE A C 1
ATOM 577 O O . ILE A 1 72 ? -8.393 5.005 -4.307 1.00 91.31 72 ILE A O 1
ATOM 581 N N . LEU A 1 73 ? -6.431 5.310 -3.244 1.00 91.00 73 LEU A N 1
ATOM 582 C CA . LEU A 1 73 ? -6.962 6.162 -2.178 1.00 91.00 73 LEU A CA 1
ATOM 583 C C . LEU A 1 73 ? -7.560 7.446 -2.756 1.00 91.00 73 LEU A C 1
ATOM 585 O O . LEU A 1 73 ? -8.738 7.715 -2.535 1.00 91.00 73 LEU A O 1
ATOM 589 N N . CYS A 1 74 ? -6.824 8.166 -3.606 1.00 91.25 74 CYS A N 1
ATOM 590 C CA . CYS A 1 74 ? -7.348 9.364 -4.266 1.00 91.25 74 CYS A CA 1
ATOM 591 C C . CYS A 1 74 ? -8.630 9.073 -5.061 1.00 91.25 74 CYS A C 1
ATOM 593 O O . CYS A 1 74 ? -9.573 9.862 -5.037 1.00 91.25 74 CYS A O 1
ATOM 595 N N . LYS A 1 75 ? -8.705 7.918 -5.737 1.00 90.56 75 LYS A N 1
ATOM 596 C CA . LYS A 1 75 ? -9.920 7.493 -6.445 1.00 90.56 7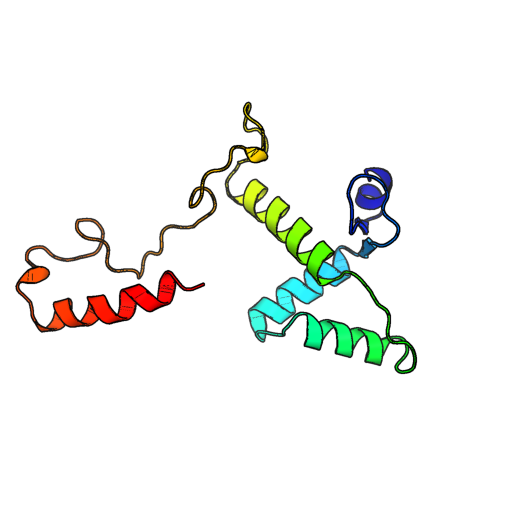5 LYS A CA 1
ATOM 597 C C . LYS A 1 75 ? -11.083 7.221 -5.485 1.00 90.56 75 LYS A C 1
ATOM 599 O O . LYS A 1 75 ? -12.196 7.645 -5.781 1.00 90.56 75 LYS A O 1
ATOM 604 N N . ARG A 1 76 ? -10.846 6.521 -4.370 1.00 90.62 76 ARG A N 1
ATOM 605 C CA . ARG A 1 76 ? -11.876 6.189 -3.365 1.00 90.62 76 ARG A CA 1
ATOM 606 C C . ARG A 1 76 ? -12.481 7.440 -2.727 1.00 90.62 76 ARG A C 1
ATOM 608 O O . ARG A 1 76 ? -13.689 7.491 -2.556 1.00 90.62 76 ARG A O 1
ATOM 615 N N . PHE A 1 77 ? -11.665 8.458 -2.470 1.00 90.38 77 PHE A N 1
ATOM 616 C CA . PHE A 1 77 ? -12.100 9.741 -1.904 1.00 90.38 77 PHE A CA 1
ATOM 617 C C . PHE A 1 77 ? -12.561 10.763 -2.956 1.00 90.38 77 PHE A C 1
ATOM 619 O O . PHE A 1 77 ? -12.705 11.945 -2.656 1.00 90.38 77 PHE A O 1
ATOM 626 N N . GLY A 1 78 ? -12.754 10.350 -4.215 1.00 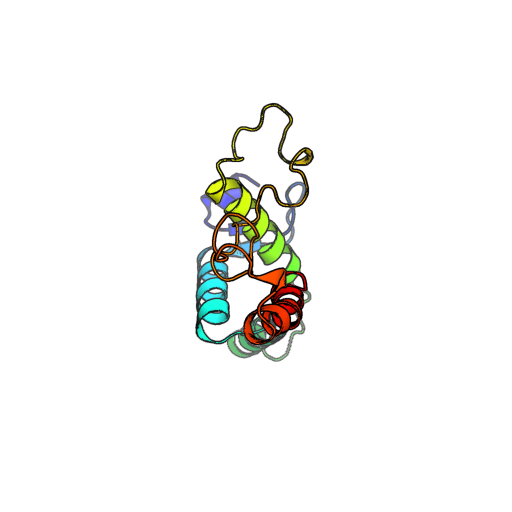88.50 78 GLY A N 1
ATOM 627 C CA . GLY A 1 78 ? -13.245 11.241 -5.271 1.00 88.50 78 GLY A CA 1
ATOM 628 C C . GLY A 1 78 ? -12.275 12.362 -5.668 1.00 88.50 78 GLY A C 1
ATOM 629 O O . GLY A 1 78 ? -12.639 13.245 -6.438 1.00 88.50 78 GLY A O 1
ATOM 630 N N . ARG A 1 79 ? -11.012 12.313 -5.232 1.00 86.69 79 ARG A N 1
ATOM 631 C CA . ARG A 1 79 ? -9.984 13.337 -5.484 1.00 86.69 79 ARG A CA 1
ATOM 632 C C . ARG A 1 79 ? -9.366 13.269 -6.888 1.00 86.69 79 ARG A C 1
ATOM 634 O O . ARG A 1 79 ? -8.304 13.821 -7.137 1.00 86.69 79 ARG A O 1
ATOM 641 N N . ARG A 1 80 ? -10.025 12.604 -7.843 1.00 74.31 80 ARG A N 1
ATOM 642 C CA . ARG A 1 80 ? -9.537 12.454 -9.228 1.00 74.31 80 ARG A CA 1
ATOM 643 C C . ARG A 1 80 ? -9.476 13.786 -9.993 1.00 74.31 80 ARG A C 1
ATOM 645 O O . ARG A 1 80 ? -8.653 13.911 -10.894 1.00 74.31 80 ARG A O 1
ATOM 652 N N . HIS A 1 81 ? -10.349 14.736 -9.656 1.00 74.56 81 HIS A N 1
ATOM 653 C CA . HIS A 1 81 ? -10.517 16.018 -10.351 1.00 74.56 81 HIS A CA 1
ATOM 654 C C . HIS A 1 81 ? -10.440 17.204 -9.378 1.00 74.56 81 HIS A C 1
ATOM 656 O O . HIS A 1 81 ? -11.313 18.063 -9.378 1.00 74.56 81 HIS A O 1
ATOM 662 N N . ILE A 1 82 ? -9.425 17.242 -8.511 1.00 79.88 82 ILE A N 1
ATOM 663 C CA . ILE A 1 82 ? -9.146 18.461 -7.743 1.00 79.88 82 ILE A CA 1
ATOM 664 C C . ILE A 1 82 ? -8.550 19.489 -8.714 1.00 79.88 82 ILE A C 1
ATOM 666 O O . ILE A 1 82 ? -7.515 19.213 -9.316 1.00 79.88 82 ILE A O 1
ATOM 670 N N . GLU A 1 83 ? -9.177 20.661 -8.861 1.00 77.19 83 GLU A N 1
ATOM 671 C CA . GLU A 1 83 ? -8.680 21.748 -9.729 1.00 77.19 83 GLU A CA 1
ATOM 672 C C . GLU A 1 83 ? -7.281 22.221 -9.324 1.00 77.19 83 GLU A C 1
ATOM 674 O O . GLU A 1 83 ? -6.434 22.477 -10.173 1.00 77.19 83 GLU A O 1
ATOM 679 N N . ALA A 1 84 ? -7.017 22.254 -8.019 1.00 79.94 84 ALA A N 1
ATOM 680 C CA . ALA A 1 84 ? -5.705 22.544 -7.458 1.00 79.94 84 ALA A CA 1
ATOM 681 C C . ALA A 1 84 ? -4.675 21.409 -7.664 1.00 79.94 84 ALA A C 1
ATOM 683 O O . ALA A 1 84 ? -3.516 21.595 -7.328 1.00 79.94 84 ALA A O 1
ATOM 684 N N . GLY A 1 85 ? -5.050 20.239 -8.188 1.00 82.44 85 GLY A N 1
ATOM 685 C CA . GLY A 1 85 ? -4.147 19.092 -8.331 1.00 82.44 85 GLY A CA 1
ATOM 686 C C . GLY A 1 85 ? -4.072 18.184 -7.095 1.00 82.44 85 GLY A C 1
ATOM 687 O O . GLY A 1 85 ? -4.602 18.486 -6.024 1.00 82.44 85 GLY A O 1
ATOM 688 N N . LEU A 1 86 ? -3.442 17.015 -7.261 1.00 83.56 86 LEU A N 1
ATOM 689 C CA . LEU A 1 86 ? -3.317 15.984 -6.213 1.00 83.56 86 LEU A CA 1
ATOM 690 C C . LEU A 1 86 ? -2.290 16.354 -5.133 1.00 83.56 86 LEU A C 1
ATOM 692 O O . LEU A 1 86 ? -2.319 15.805 -4.036 1.00 83.56 86 LEU A O 1
ATOM 696 N N . GLU A 1 87 ? -1.385 17.272 -5.447 1.00 83.94 87 GLU A N 1
ATOM 697 C CA . GLU A 1 87 ? -0.368 17.831 -4.561 1.00 83.94 87 GLU A CA 1
ATOM 698 C C . GLU A 1 87 ? -0.953 18.681 -3.426 1.00 83.94 87 GLU A C 1
ATOM 700 O O . GLU A 1 87 ? -0.292 18.875 -2.412 1.00 83.94 87 GLU A O 1
ATOM 705 N N . ASN A 1 88 ? -2.192 19.155 -3.576 1.00 86.38 88 ASN A N 1
ATOM 706 C CA . ASN A 1 88 ? -2.855 20.018 -2.600 1.00 86.38 88 ASN A CA 1
ATOM 707 C C . ASN A 1 88 ? -3.718 19.254 -1.584 1.00 86.38 88 ASN A C 1
ATOM 709 O O . ASN A 1 88 ? -4.391 19.881 -0.764 1.00 86.38 88 ASN A O 1
ATOM 713 N N . ILE A 1 89 ? -3.687 17.916 -1.616 1.00 85.94 89 ILE A N 1
ATOM 714 C CA . ILE A 1 89 ? -4.381 17.072 -0.640 1.00 85.94 89 ILE A CA 1
ATOM 715 C C . ILE A 1 89 ? -3.761 17.288 0.745 1.00 85.94 89 ILE A C 1
ATOM 717 O O . ILE A 1 89 ? -2.578 17.015 0.952 1.00 85.94 89 ILE A O 1
ATOM 721 N N . GLN A 1 90 ? -4.564 17.766 1.694 1.00 86.44 90 GLN A N 1
ATOM 722 C CA . GLN A 1 90 ? -4.116 18.025 3.062 1.00 86.44 90 GLN A CA 1
ATOM 723 C C . GLN A 1 90 ? -4.046 16.729 3.887 1.00 86.44 90 GLN A C 1
ATOM 725 O O . GLN A 1 90 ? -4.788 15.774 3.619 1.00 86.44 90 GLN A O 1
ATOM 730 N N . PRO A 1 91 ? -3.187 16.672 4.923 1.00 83.75 91 PRO A N 1
ATOM 731 C CA . PRO A 1 91 ? -3.188 15.567 5.874 1.00 83.75 91 PRO A CA 1
ATOM 732 C C . PRO A 1 91 ? -4.597 15.308 6.425 1.00 83.75 91 PRO A C 1
ATOM 734 O O . PRO A 1 91 ? -5.293 16.232 6.836 1.00 83.75 91 PRO A O 1
ATOM 737 N N . GLY A 1 92 ? -5.025 14.045 6.407 1.00 84.88 92 GLY A N 1
ATOM 738 C CA . GLY A 1 92 ? -6.358 13.635 6.862 1.00 84.88 92 GLY A CA 1
ATOM 739 C C . GLY A 1 92 ? -7.466 13.679 5.800 1.00 84.88 92 GLY A C 1
ATOM 740 O O . GLY A 1 92 ? -8.487 13.031 5.993 1.00 84.88 92 GLY A O 1
ATOM 741 N N . GLU A 1 93 ? -7.280 14.321 4.639 1.00 86.88 93 GLU A N 1
ATOM 742 C CA . GLU A 1 93 ? -8.334 14.381 3.601 1.00 86.88 93 GLU A CA 1
ATOM 743 C C . GLU A 1 93 ? -8.635 13.039 2.916 1.00 86.88 93 GLU A C 1
ATOM 745 O O . GLU A 1 93 ? -9.681 12.889 2.280 1.00 86.88 93 GLU A O 1
ATOM 750 N N . LEU A 1 94 ? -7.712 12.079 3.019 1.00 88.38 94 LEU A N 1
ATOM 751 C CA . LEU A 1 94 ? -7.874 10.696 2.557 1.00 88.38 94 LEU A CA 1
ATOM 752 C C . LEU A 1 94 ? -8.017 9.706 3.725 1.00 88.38 94 LEU A C 1
ATOM 754 O O . LEU A 1 94 ? -7.882 8.498 3.524 1.00 88.38 94 LEU A O 1
ATOM 758 N N . ALA A 1 95 ? -8.233 10.199 4.947 1.00 87.94 95 ALA A N 1
ATOM 759 C CA . ALA A 1 95 ? -8.496 9.360 6.107 1.00 87.94 95 ALA A CA 1
ATOM 760 C C . ALA A 1 95 ? -10.005 9.133 6.254 1.00 87.94 95 ALA A C 1
ATOM 762 O O . ALA A 1 95 ? -10.817 10.024 6.007 1.00 87.94 95 ALA A O 1
ATOM 763 N N . VAL A 1 96 ? -10.387 7.921 6.654 1.00 85.19 96 VAL A N 1
ATOM 764 C CA . VAL A 1 96 ? -11.764 7.635 7.067 1.00 85.19 96 VAL A CA 1
ATOM 765 C C . VAL A 1 96 ? -11.882 7.994 8.543 1.00 85.19 96 VAL A C 1
ATOM 767 O O . VAL A 1 96 ? -11.042 7.573 9.338 1.00 85.19 96 VAL A O 1
ATOM 770 N N . GLU A 1 97 ? -12.917 8.750 8.917 1.00 82.50 97 GLU A N 1
ATOM 771 C CA . GLU A 1 97 ? -13.213 8.970 10.333 1.00 82.50 97 GLU A CA 1
ATOM 772 C C . GLU A 1 97 ? -13.481 7.619 11.009 1.00 82.50 97 GLU A C 1
ATOM 774 O O . GLU A 1 97 ? -14.372 6.865 10.609 1.00 82.50 97 GLU A O 1
ATOM 779 N N . CYS A 1 98 ? -12.694 7.292 12.032 1.00 83.31 98 CYS A N 1
ATOM 780 C CA . CYS A 1 98 ? -12.876 6.052 12.770 1.00 83.31 98 CYS A CA 1
ATOM 781 C C . CYS A 1 98 ? -14.137 6.135 13.636 1.00 83.31 98 CYS A C 1
ATOM 783 O O . CYS A 1 98 ? -14.248 7.016 14.486 1.00 83.31 98 CYS A O 1
ATOM 785 N N . ILE A 1 99 ? -15.054 5.182 13.463 1.00 83.25 99 ILE A N 1
ATOM 786 C CA . ILE A 1 99 ? -16.300 5.104 14.243 1.00 83.25 99 ILE A CA 1
ATOM 787 C C . ILE A 1 99 ? -16.090 4.584 15.673 1.00 83.25 99 ILE A C 1
ATOM 789 O O . ILE A 1 99 ? -16.950 4.781 16.528 1.00 83.25 99 ILE A O 1
ATOM 793 N N . PHE A 1 100 ? -14.961 3.916 15.926 1.00 79.25 100 PHE A N 1
ATOM 794 C CA . PHE A 1 100 ? -14.618 3.336 17.228 1.00 79.25 100 PHE A CA 1
ATOM 795 C C . PHE A 1 100 ? -13.770 4.268 18.091 1.00 79.25 100 PHE A C 1
ATOM 797 O O . PHE A 1 100 ? -13.752 4.116 19.310 1.00 79.25 100 PHE A O 1
ATOM 804 N N . CYS A 1 101 ? -13.061 5.222 17.480 1.00 81.06 101 CYS A N 1
ATOM 805 C CA . CYS A 1 101 ? -12.319 6.216 18.244 1.00 81.06 101 CYS A CA 1
ATOM 806 C C . CYS A 1 101 ? -13.302 7.046 19.082 1.00 81.06 101 CYS A C 1
ATOM 808 O O . CYS A 1 101 ? -14.318 7.482 18.534 1.00 81.06 101 CYS A O 1
ATOM 810 N N . PRO A 1 102 ? -13.021 7.293 20.373 1.00 78.88 102 PRO A N 1
ATOM 811 C CA . PRO A 1 102 ? -13.852 8.165 21.191 1.00 78.88 102 PRO A CA 1
ATOM 812 C C . PRO A 1 102 ? -13.812 9.591 20.629 1.00 78.88 102 PRO A C 1
ATOM 814 O O . PRO A 1 102 ? -12.756 10.212 20.528 1.00 78.88 102 PRO A O 1
ATOM 817 N N . GLN A 1 103 ? -14.972 10.096 20.223 1.00 81.12 103 GLN A N 1
ATOM 818 C CA . GLN A 1 103 ? -15.165 11.412 19.628 1.00 81.12 103 GLN A CA 1
ATOM 819 C C . GLN A 1 103 ? -16.194 12.178 20.467 1.00 81.12 103 GLN A C 1
ATOM 821 O O . GLN A 1 103 ? -17.395 11.866 20.403 1.00 81.12 103 GLN A O 1
ATOM 826 N N . PRO A 1 104 ? -15.755 13.190 21.246 1.00 83.81 104 PRO A N 1
ATOM 827 C CA . PRO A 1 104 ? -16.667 14.027 22.015 1.00 83.81 104 PRO A CA 1
ATOM 828 C C . PRO A 1 104 ? -17.747 14.588 21.093 1.00 83.81 104 PRO A C 1
ATOM 830 O O . PRO A 1 104 ? -17.446 14.951 19.956 1.00 83.81 104 PRO A O 1
ATOM 833 N N . SER A 1 105 ? -18.995 14.644 21.559 1.00 80.25 105 SER A N 1
ATOM 834 C CA . SER A 1 105 ? -20.180 15.107 20.807 1.00 80.25 105 SER A CA 1
ATOM 835 C C . SER A 1 105 ? -20.631 14.272 19.595 1.00 80.25 105 SER A C 1
ATOM 837 O O . SER A 1 105 ? -21.671 14.584 19.018 1.00 80.25 105 SER A O 1
ATOM 839 N N . LYS A 1 106 ? -19.908 13.210 19.204 1.00 83.56 106 LYS A N 1
ATOM 840 C CA . LYS A 1 106 ? -20.310 12.322 18.093 1.00 83.56 106 LYS A CA 1
ATOM 841 C C . LYS A 1 106 ? -20.753 10.940 18.568 1.00 83.56 106 LYS A C 1
ATOM 843 O O . LYS A 1 106 ? -21.849 10.505 18.232 1.00 83.56 106 LYS A O 1
ATOM 848 N N . ASN A 1 107 ? -19.904 10.239 19.320 1.00 83.81 107 ASN A N 1
ATOM 849 C CA . ASN A 1 107 ? -20.145 8.849 19.736 1.00 83.81 107 ASN A CA 1
ATOM 850 C C . ASN A 1 107 ? -19.867 8.602 21.231 1.00 83.81 107 ASN A C 1
ATOM 852 O O . ASN A 1 107 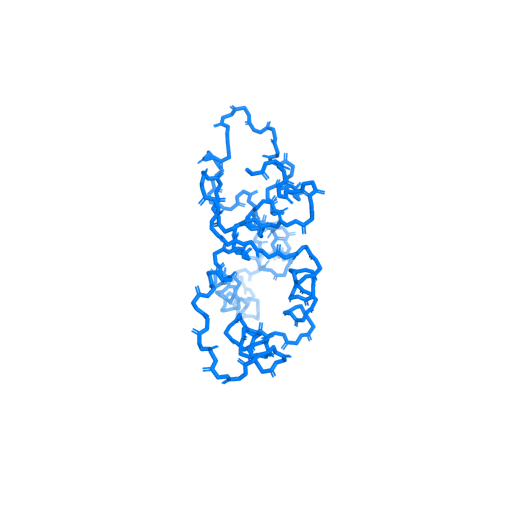? -19.771 7.450 21.653 1.00 83.81 107 ASN A O 1
ATOM 856 N N . MET A 1 108 ? -19.758 9.669 22.026 1.00 82.69 108 MET A N 1
ATOM 857 C CA . MET A 1 108 ? -19.625 9.598 23.482 1.00 82.69 108 MET A CA 1
ATOM 858 C C . MET A 1 108 ? -20.880 10.139 24.179 1.00 82.69 108 MET A C 1
ATOM 860 O O . MET A 1 108 ? -21.474 11.092 23.671 1.00 82.69 108 MET A O 1
ATOM 864 N N . PRO A 1 109 ? -21.295 9.546 25.315 1.00 82.44 109 PRO A N 1
ATOM 865 C CA . PRO A 1 109 ? -22.412 10.050 26.110 1.00 82.44 109 PRO A CA 1
ATOM 866 C C . PRO A 1 109 ? -22.066 11.387 26.781 1.00 82.44 109 PRO A C 1
ATOM 868 O O . PRO A 1 109 ? -20.898 11.676 27.037 1.00 82.44 109 PRO A O 1
ATOM 871 N N . ASP A 1 110 ? -23.081 12.182 27.110 1.00 84.75 110 ASP A N 1
ATOM 872 C CA . ASP A 1 110 ? -22.891 13.426 27.863 1.00 84.75 110 ASP A CA 1
ATOM 873 C C . ASP A 1 110 ? -22.339 13.146 29.272 1.00 84.75 110 ASP A C 1
ATOM 875 O O . ASP A 1 110 ? -22.693 12.147 29.904 1.00 84.75 110 ASP A O 1
ATOM 879 N N . GLY A 1 111 ? -21.456 14.024 29.763 1.00 81.81 111 GLY A N 1
ATOM 880 C CA . GLY A 1 111 ? -20.784 13.849 31.057 1.00 81.81 111 GLY A CA 1
ATOM 881 C C . GLY A 1 111 ? -19.779 12.690 31.082 1.00 81.81 111 GLY A C 1
ATOM 882 O O . GLY A 1 111 ? -19.468 12.158 32.150 1.00 81.81 111 GLY A O 1
ATOM 883 N N . TRP A 1 112 ? -19.273 12.265 29.917 1.00 80.75 112 TRP A N 1
ATOM 884 C CA . TRP A 1 112 ? -18.257 11.212 29.812 1.00 80.75 112 TRP A CA 1
ATOM 885 C C . TRP A 1 112 ? -16.981 11.544 30.602 1.00 80.75 112 TRP A C 1
ATOM 887 O O . TRP A 1 112 ? -16.315 10.623 31.076 1.00 80.75 112 TRP A O 1
ATOM 897 N N . GLU A 1 113 ? -16.666 12.829 30.790 1.00 77.75 113 GLU A N 1
ATOM 898 C CA . GLU A 1 113 ? -15.519 13.312 31.565 1.00 77.75 113 GLU A CA 1
ATOM 899 C C . GLU A 1 113 ? -15.624 12.961 33.057 1.00 77.75 113 GLU A C 1
ATOM 901 O O . GLU A 1 113 ? -14.612 12.747 33.725 1.00 77.75 113 GLU A O 1
ATOM 906 N N . GLU A 1 114 ? -16.849 12.880 33.579 1.00 79.31 114 GLU A N 1
ATOM 907 C CA . GLU A 1 114 ? -17.137 12.638 34.997 1.00 79.31 114 GLU A CA 1
ATOM 908 C C . GLU A 1 114 ? -17.206 11.137 35.325 1.00 79.31 114 GLU A C 1
ATOM 910 O O . GLU A 1 114 ? -17.174 10.732 36.490 1.00 79.31 114 GLU A O 1
ATOM 915 N N . ASN A 1 115 ? -17.261 10.283 34.298 1.00 72.88 115 ASN A N 1
ATOM 916 C CA . ASN A 1 115 ? -17.337 8.840 34.454 1.00 72.88 115 ASN A CA 1
ATOM 917 C C . ASN A 1 115 ? -15.937 8.204 34.405 1.00 72.88 115 ASN A C 1
ATOM 919 O O . ASN A 1 115 ? -15.349 8.007 33.340 1.00 72.88 115 ASN A O 1
ATOM 923 N N . ALA A 1 116 ? -15.422 7.806 35.572 1.00 66.00 116 ALA A N 1
ATOM 924 C CA . ALA A 1 116 ? -14.105 7.177 35.713 1.00 66.00 116 ALA A CA 1
ATOM 925 C C . ALA A 1 116 ? -13.913 5.910 34.847 1.00 66.00 116 ALA A C 1
ATOM 927 O O . ALA A 1 116 ? -12.788 5.618 34.443 1.00 66.00 116 ALA A O 1
ATOM 928 N N . TYR A 1 117 ? -14.991 5.186 34.508 1.00 65.06 117 TYR A N 1
ATOM 929 C CA . TYR A 1 117 ? -14.932 4.016 33.622 1.00 65.06 117 TYR A CA 1
ATOM 930 C C . TYR A 1 117 ? -14.781 4.393 32.139 1.00 65.06 117 TYR A C 1
ATOM 932 O O . TYR A 1 117 ? -14.186 3.636 31.375 1.00 65.06 117 TYR A O 1
ATOM 940 N N . MET A 1 118 ? -15.278 5.566 31.730 1.00 60.47 118 MET A N 1
ATOM 941 C CA . MET A 1 118 ? -15.141 6.091 30.363 1.00 60.47 118 MET A CA 1
ATOM 942 C C . MET A 1 118 ? -13.825 6.849 30.169 1.00 60.47 118 MET A C 1
ATOM 944 O O . MET A 1 118 ? -13.232 6.783 29.097 1.00 60.47 118 MET A O 1
ATOM 948 N N . CYS A 1 119 ? -13.304 7.485 31.220 1.00 56.03 119 CYS A N 1
ATOM 949 C CA . CYS A 1 119 ? -12.010 8.171 31.191 1.00 56.03 119 CYS A CA 1
ATOM 950 C C . CYS A 1 119 ? -10.836 7.212 30.865 1.00 56.03 119 CYS A C 1
ATOM 952 O O . CYS A 1 119 ? -9.844 7.620 30.261 1.00 56.03 119 CYS A O 1
ATOM 954 N N . ALA A 1 120 ? -10.978 5.913 31.167 1.00 55.44 120 ALA A N 1
ATOM 955 C CA . ALA A 1 120 ? -10.024 4.864 30.793 1.00 55.44 120 ALA A CA 1
ATOM 956 C C . ALA A 1 120 ? -9.971 4.568 29.275 1.00 55.44 120 ALA A C 1
ATOM 958 O O . ALA A 1 120 ? -8.945 4.094 28.788 1.00 55.44 120 ALA A O 1
ATOM 959 N N . TYR A 1 121 ? -11.018 4.890 28.500 1.00 55.94 121 TYR A N 1
ATOM 960 C CA . TYR A 1 121 ? -11.011 4.736 27.035 1.00 55.94 121 TYR A CA 1
ATOM 961 C C . TYR A 1 121 ? -10.109 5.756 26.323 1.00 55.94 121 TYR A C 1
ATOM 963 O O . TYR A 1 121 ? -9.698 5.512 25.188 1.00 55.94 121 TYR A O 1
ATOM 971 N N . ASN A 1 122 ? -9.720 6.849 26.991 1.00 53.66 122 ASN A N 1
ATOM 972 C CA . ASN A 1 122 ? -8.763 7.816 26.444 1.00 53.66 122 ASN A CA 1
ATOM 973 C C . ASN A 1 122 ? -7.376 7.195 26.193 1.00 53.66 122 ASN A C 1
ATOM 975 O O . ASN A 1 122 ? -6.701 7.599 25.253 1.00 53.66 122 ASN A O 1
ATOM 979 N N . TYR A 1 123 ? -6.984 6.158 26.948 1.00 51.00 123 TYR A N 1
ATOM 980 C CA . TYR A 1 123 ? -5.743 5.406 26.694 1.00 51.00 123 TYR A CA 1
ATOM 981 C C . TYR A 1 123 ? -5.801 4.560 25.410 1.00 51.00 123 TYR A C 1
ATOM 983 O O . TYR A 1 123 ? -4.768 4.251 24.825 1.00 51.00 123 TYR A O 1
ATOM 991 N N . VAL A 1 124 ? -6.997 4.189 24.941 1.00 51.53 124 VAL A N 1
ATOM 992 C CA . VAL A 1 124 ? -7.178 3.373 23.725 1.00 51.53 124 VAL A CA 1
ATOM 993 C C . VAL A 1 124 ? -7.170 4.245 22.459 1.00 51.53 124 VAL A C 1
ATOM 995 O O . VAL A 1 124 ? -6.863 3.757 21.372 1.00 51.53 124 VAL A O 1
ATOM 998 N N . ALA A 1 125 ? -7.439 5.549 22.582 1.00 50.59 125 ALA A N 1
ATOM 999 C CA . ALA A 1 125 ? -7.438 6.485 21.456 1.00 50.59 125 ALA A CA 1
ATOM 1000 C C . ALA A 1 125 ? -6.049 6.657 20.808 1.00 50.59 125 ALA A C 1
ATOM 1002 O O . ALA A 1 125 ? -5.963 6.873 19.598 1.00 50.59 125 ALA A O 1
ATOM 1003 N N . GLU A 1 126 ? -4.964 6.480 21.571 1.00 47.78 126 GLU A N 1
ATOM 1004 C CA . GLU A 1 126 ? -3.591 6.533 21.045 1.00 47.78 126 GLU A CA 1
ATOM 1005 C C . GLU A 1 126 ? -3.284 5.399 20.049 1.00 47.78 126 GLU A C 1
ATOM 1007 O O . GLU A 1 126 ? -2.406 5.544 19.201 1.00 47.78 126 GLU A O 1
ATOM 1012 N N . CYS A 1 127 ? -4.045 4.299 20.076 1.00 48.09 127 CYS A N 1
ATOM 1013 C CA . CYS A 1 127 ? -3.799 3.134 19.222 1.00 48.09 127 CYS A CA 1
ATOM 1014 C C . CYS A 1 127 ? -4.149 3.370 17.741 1.00 48.09 127 CYS A C 1
ATOM 1016 O O . CYS A 1 127 ? -3.542 2.763 16.864 1.00 48.09 127 CYS A O 1
ATOM 1018 N N . CYS A 1 128 ? -5.110 4.249 17.435 1.00 51.00 128 CYS A N 1
ATOM 1019 C CA . CYS A 1 128 ? -5.549 4.478 16.049 1.00 51.00 128 CYS A CA 1
ATOM 1020 C C . CYS A 1 128 ? -4.779 5.594 15.327 1.00 51.00 128 CYS A C 1
ATOM 1022 O O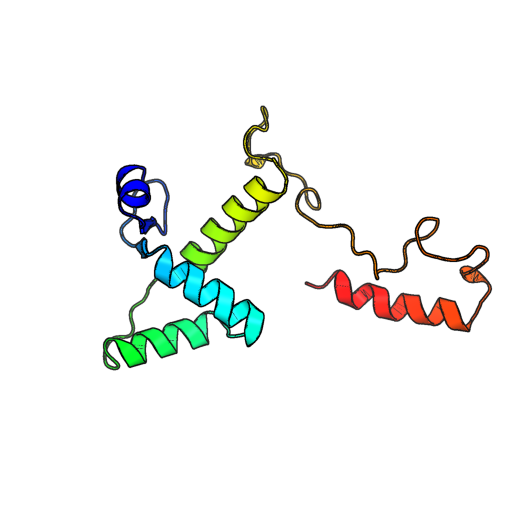 . CYS A 1 128 ? -4.857 5.679 14.106 1.00 51.00 128 CYS A O 1
ATOM 1024 N N . ILE A 1 129 ? -4.057 6.451 16.058 1.00 48.34 129 ILE A N 1
ATOM 1025 C CA . ILE A 1 129 ? -3.310 7.593 15.494 1.00 48.34 129 ILE A CA 1
ATOM 1026 C C . ILE A 1 129 ? -1.872 7.186 15.107 1.00 48.34 129 ILE A C 1
ATOM 1028 O O . ILE A 1 129 ? -1.211 7.891 14.351 1.00 48.34 129 ILE A O 1
ATOM 1032 N N . GLN A 1 130 ? -1.387 6.034 15.588 1.00 40.62 130 GLN A N 1
ATOM 1033 C CA . GLN A 1 130 ? -0.036 5.521 15.311 1.00 40.62 130 GLN A CA 1
ATOM 1034 C C . GLN A 1 130 ? 0.066 4.566 14.101 1.00 40.62 130 GLN A C 1
ATOM 1036 O O . GLN A 1 130 ? 1.114 3.942 13.921 1.00 40.62 130 GLN A O 1
ATOM 1041 N N . LEU A 1 131 ? -0.978 4.454 13.268 1.00 39.12 131 LEU A N 1
ATOM 1042 C CA . LEU A 1 131 ? -0.942 3.733 11.983 1.00 39.12 131 LEU A CA 1
ATOM 1043 C C . LEU A 1 131 ? -0.839 4.690 10.792 1.00 39.12 131 LEU A C 1
ATOM 1045 O O . LEU A 1 131 ? -1.653 5.636 10.722 1.00 39.12 131 LEU A O 1
#

Radius of gyration: 20.59 Å; chains: 1; bounding box: 42×42×59 Å

pLDDT: mean 82.61, std 13.37, range [39.12, 96.62]